Protein AF-A0A1Y3WA73-F1 (afdb_monomer_lite)

Radius of gyration: 15.44 Å; chains: 1; bounding box: 28×52×34 Å

Foldseek 3Di:
DVVLLVVLCVVVVHDDCPCSVVLVVLLVVQQVVLVVLQFADDCVDPLSVVLSSLSCQQPPDDDPCNVVSVVVSVVSSVCRSVVCPRRDDPPPPPPDDDDD

pLDDT: mean 89.35, std 15.12, range [42.94, 98.62]

Sequence (100 aa):
MDAYIEKLRKRLRKSYDTFDDEIADLIEACKKDLEQSGVYGDLSDPLYFQAVVLYEKAYFGDNEDMEKIEKAYQSLKTSMALSGDYNGQKQSTDTNKADI

Secondary structure (DSSP, 8-state):
-HHHHHHHHHHHT----TTHHHHHHHHHHHHHHHHHTT----TTSHHHHHHHHHH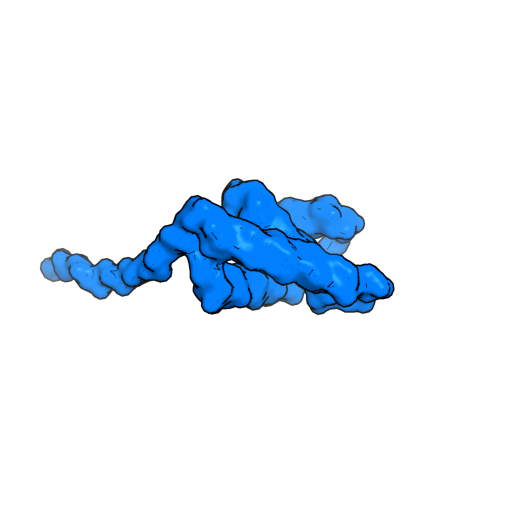HHHHSS--TTHHHHHHHHHHHHHHHHHHSTT--------------

Structure (mmCIF, N/CA/C/O backbone):
data_AF-A0A1Y3WA73-F1
#
_entry.id   AF-A0A1Y3WA73-F1
#
loop_
_atom_site.group_PDB
_atom_site.id
_atom_site.type_symbol
_atom_site.label_atom_id
_atom_site.label_alt_id
_atom_site.label_comp_id
_atom_site.label_asym_id
_atom_site.label_entity_id
_atom_site.label_seq_id
_atom_site.pdbx_PDB_ins_code
_atom_site.Cartn_x
_atom_site.Cartn_y
_atom_site.Cartn_z
_atom_site.occupancy
_atom_site.B_iso_or_equiv
_atom_site.auth_seq_id
_atom_site.auth_comp_id
_atom_site.auth_asym_id
_atom_site.auth_atom_id
_atom_site.pdbx_PDB_model_num
ATOM 1 N N . MET A 1 1 ? -3.485 -14.364 -8.321 1.00 90.12 1 MET A N 1
ATOM 2 C CA . MET A 1 1 ? -2.416 -13.352 -8.248 1.00 90.12 1 MET A CA 1
ATOM 3 C C . MET A 1 1 ? -2.347 -12.571 -9.558 1.00 90.12 1 MET A C 1
ATOM 5 O O . MET A 1 1 ? -2.498 -11.359 -9.532 1.00 90.12 1 MET A O 1
ATOM 9 N N . ASP A 1 2 ? -2.276 -13.258 -10.695 1.00 93.44 2 ASP A N 1
ATOM 10 C CA . ASP A 1 2 ? -2.058 -12.702 -12.045 1.00 93.44 2 ASP A CA 1
ATOM 11 C C . ASP A 1 2 ? -2.975 -11.526 -12.420 1.00 93.44 2 ASP A C 1
ATOM 13 O O . ASP A 1 2 ? -2.502 -10.484 -12.862 1.00 93.44 2 ASP A O 1
ATOM 17 N N . ALA A 1 3 ? -4.284 -11.629 -12.158 1.00 95.06 3 ALA A N 1
ATOM 18 C CA . ALA A 1 3 ? -5.227 -10.537 -12.432 1.00 95.06 3 ALA A CA 1
ATOM 19 C C . ALA A 1 3 ? -4.906 -9.246 -11.647 1.00 95.06 3 ALA A C 1
ATOM 21 O O . ALA A 1 3 ? -5.150 -8.138 -12.129 1.00 95.06 3 ALA A O 1
ATOM 22 N N . TYR A 1 4 ? -4.353 -9.370 -10.436 1.00 95.75 4 TYR A N 1
ATOM 23 C CA . TYR A 1 4 ? -3.942 -8.224 -9.624 1.00 95.75 4 TYR A CA 1
ATOM 24 C C . TYR A 1 4 ? -2.604 -7.650 -10.080 1.00 95.75 4 TYR A C 1
ATOM 26 O O . TYR A 1 4 ? -2.472 -6.427 -10.085 1.00 95.75 4 TYR A O 1
ATOM 34 N N . ILE A 1 5 ? -1.673 -8.492 -10.536 1.00 95.75 5 ILE A N 1
ATOM 35 C CA . ILE A 1 5 ? -0.435 -8.051 -11.191 1.00 95.75 5 ILE A CA 1
ATOM 36 C C . ILE A 1 5 ? -0.778 -7.247 -12.450 1.00 95.75 5 ILE A C 1
ATOM 38 O O . ILE A 1 5 ? -0.330 -6.112 -12.597 1.00 95.75 5 ILE A O 1
ATOM 42 N N . GLU A 1 6 ? -1.659 -7.757 -13.314 1.00 95.75 6 GLU A N 1
ATOM 43 C CA . GLU A 1 6 ? -2.103 -7.044 -14.518 1.00 95.75 6 GLU A CA 1
ATOM 44 C C . GLU A 1 6 ? -2.782 -5.706 -14.167 1.00 95.75 6 GLU A C 1
ATOM 46 O O . GLU A 1 6 ? -2.481 -4.656 -14.750 1.00 95.75 6 GLU A O 1
ATOM 51 N N . LYS A 1 7 ? -3.687 -5.708 -13.179 1.00 95.50 7 LYS A N 1
ATOM 52 C CA . LYS A 1 7 ? -4.358 -4.493 -12.692 1.00 95.50 7 LYS A CA 1
ATOM 53 C C . LYS A 1 7 ? -3.351 -3.476 -12.148 1.00 95.50 7 LYS A C 1
ATOM 55 O O . LYS A 1 7 ? -3.493 -2.278 -12.409 1.00 95.50 7 LYS A O 1
ATOM 60 N N . LEU A 1 8 ? -2.346 -3.931 -11.407 1.00 94.81 8 LEU A N 1
ATOM 61 C CA . LEU A 1 8 ? -1.295 -3.090 -10.851 1.00 94.81 8 LEU A CA 1
ATOM 62 C C . LEU A 1 8 ? -0.396 -2.530 -11.957 1.00 94.81 8 LEU A C 1
ATOM 64 O O . LEU A 1 8 ? -0.208 -1.316 -12.006 1.00 94.81 8 LEU A O 1
ATOM 68 N N . ARG A 1 9 ? 0.043 -3.342 -12.923 1.00 93.19 9 ARG A N 1
ATOM 69 C CA . ARG A 1 9 ? 0.777 -2.869 -14.108 1.00 93.19 9 ARG A CA 1
ATOM 70 C C . ARG A 1 9 ? 0.038 -1.749 -14.830 1.00 93.19 9 ARG A C 1
ATOM 72 O O . ARG A 1 9 ? 0.622 -0.695 -15.089 1.00 93.19 9 ARG A O 1
ATOM 79 N N . LYS A 1 10 ? -1.273 -1.906 -15.051 1.00 93.81 10 LYS A N 1
ATOM 80 C CA . LYS A 1 10 ? -2.124 -0.851 -15.633 1.00 93.81 10 LYS A CA 1
ATOM 81 C C . LYS A 1 10 ? -2.142 0.422 -14.779 1.00 93.81 10 LYS A C 1
ATOM 83 O O . LYS A 1 10 ? -2.045 1.520 -15.326 1.00 93.81 10 LYS A O 1
ATOM 88 N N . ARG A 1 11 ? -2.215 0.312 -13.446 1.00 92.38 11 ARG A N 1
ATOM 89 C CA . ARG A 1 11 ? -2.138 1.464 -12.518 1.00 92.38 11 ARG A CA 1
ATOM 90 C C . ARG A 1 11 ? -0.778 2.161 -12.549 1.00 92.38 11 ARG A C 1
ATOM 92 O O . ARG A 1 11 ? -0.727 3.382 -12.391 1.00 92.38 11 ARG A O 1
ATOM 99 N N . LEU A 1 12 ? 0.292 1.399 -12.758 1.00 90.06 12 LEU A N 1
ATOM 100 C CA . LEU A 1 12 ? 1.667 1.881 -12.888 1.00 90.06 12 LEU A CA 1
ATOM 101 C C . LEU A 1 12 ? 2.008 2.338 -14.313 1.00 90.06 12 LEU A 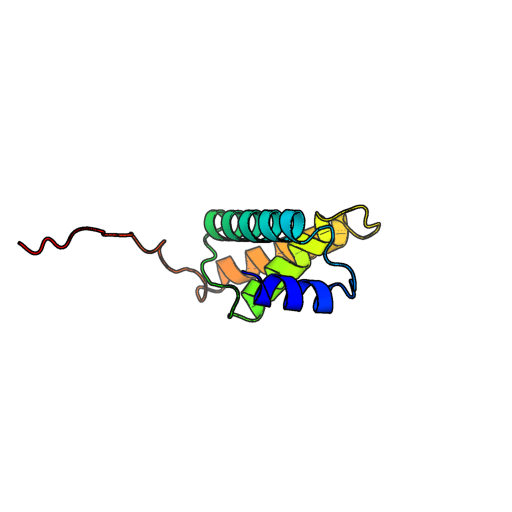C 1
ATOM 103 O O . LEU A 1 12 ? 3.076 2.900 -14.524 1.00 90.06 12 LEU A O 1
ATOM 107 N N . ARG A 1 13 ? 1.096 2.141 -15.278 1.00 90.06 13 ARG A N 1
ATOM 108 C CA . ARG A 1 13 ? 1.298 2.425 -16.709 1.00 90.06 13 ARG A CA 1
ATOM 109 C C . ARG A 1 13 ? 2.497 1.666 -17.302 1.00 90.06 13 ARG A C 1
ATOM 111 O O . ARG A 1 13 ? 3.139 2.156 -18.226 1.00 90.06 13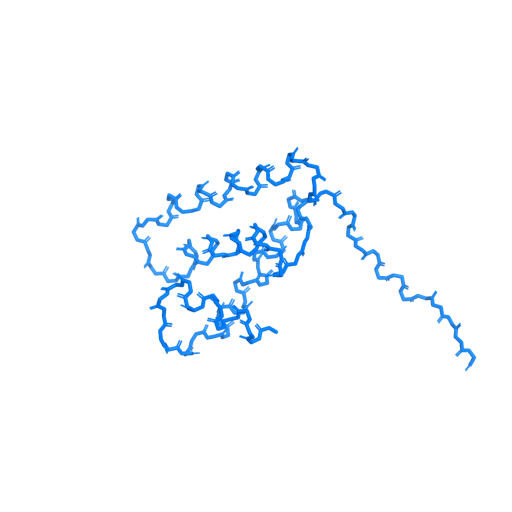 ARG A O 1
ATOM 118 N N . LYS A 1 14 ? 2.777 0.465 -16.782 1.00 87.56 14 LYS A N 1
ATOM 119 C CA . LYS A 1 14 ? 3.797 -0.462 -17.295 1.00 87.56 14 LYS A CA 1
ATOM 120 C C . LYS A 1 14 ? 3.155 -1.399 -18.327 1.00 87.56 14 LYS A C 1
ATOM 122 O O . LYS A 1 14 ? 2.076 -1.933 -18.074 1.00 87.56 14 LYS A O 1
ATOM 127 N N . SER A 1 15 ? 3.799 -1.589 -19.480 1.00 87.88 15 SER A N 1
ATOM 128 C CA . SER A 1 15 ? 3.298 -2.451 -20.569 1.00 87.88 15 SER A CA 1
ATOM 129 C C . SER A 1 15 ? 4.011 -3.801 -20.683 1.00 87.88 15 SER A C 1
ATOM 131 O O . SER A 1 15 ? 3.507 -4.686 -21.365 1.00 87.88 15 SER A O 1
ATOM 133 N N . TYR A 1 16 ? 5.1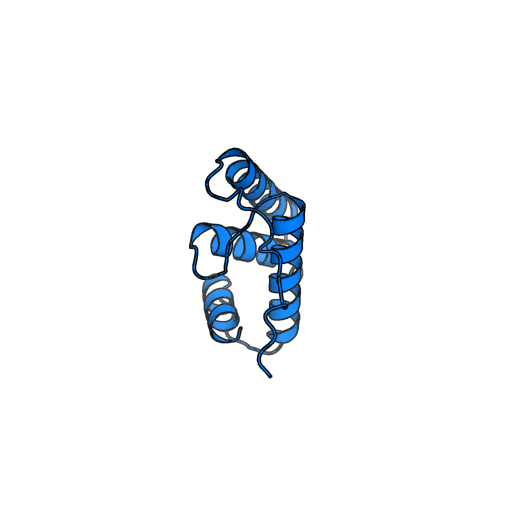72 -3.956 -20.047 1.00 88.12 16 TYR A N 1
ATOM 134 C CA . TYR A 1 16 ? 5.945 -5.200 -20.003 1.00 88.12 16 TYR A CA 1
ATOM 135 C C . TYR A 1 16 ? 5.554 -6.055 -18.787 1.00 88.12 16 TYR A C 1
ATOM 137 O O . TYR A 1 16 ? 4.932 -5.552 -17.852 1.00 88.12 16 TYR A O 1
ATOM 145 N N . ASP A 1 17 ? 5.907 -7.337 -18.814 1.00 91.12 17 ASP A N 1
ATOM 146 C CA . ASP A 1 17 ? 5.673 -8.353 -17.771 1.00 91.12 17 ASP A CA 1
ATOM 147 C C . ASP A 1 17 ? 6.975 -8.929 -17.188 1.00 91.12 17 ASP A C 1
ATOM 149 O O . ASP A 1 17 ? 6.947 -9.784 -16.311 1.00 91.12 17 ASP A O 1
ATOM 153 N N . THR A 1 18 ? 8.133 -8.428 -17.630 1.00 93.75 18 THR A N 1
ATOM 154 C CA . THR A 1 18 ? 9.471 -8.910 -17.238 1.00 93.75 18 THR A CA 1
ATOM 155 C C . THR A 1 18 ? 9.727 -8.890 -15.727 1.00 93.75 18 THR A C 1
ATOM 157 O O . THR A 1 18 ? 10.628 -9.573 -15.259 1.00 93.75 18 THR A O 1
ATOM 160 N N . PHE A 1 19 ? 8.938 -8.126 -14.969 1.00 91.75 19 PHE A N 1
ATOM 161 C CA . PHE A 1 19 ? 9.074 -7.966 -13.520 1.00 91.75 19 PHE A CA 1
ATOM 162 C C . PHE A 1 19 ? 7.823 -8.427 -12.761 1.00 91.75 19 PHE A C 1
ATOM 164 O O . PHE A 1 19 ? 7.607 -8.005 -11.630 1.00 91.75 19 PHE A O 1
ATOM 171 N N . ASP A 1 20 ? 6.966 -9.249 -13.374 1.00 94.56 20 ASP A N 1
ATOM 172 C CA . ASP A 1 20 ? 5.735 -9.719 -12.728 1.00 94.56 20 ASP A CA 1
ATOM 173 C C . ASP A 1 20 ? 6.032 -10.516 -11.437 1.00 94.56 20 ASP A C 1
ATOM 175 O O . ASP A 1 20 ? 5.276 -10.391 -10.475 1.00 94.56 20 ASP A O 1
ATOM 179 N N . ASP A 1 21 ? 7.161 -11.235 -11.371 1.00 95.25 21 ASP A N 1
ATOM 180 C CA . ASP A 1 21 ? 7.617 -11.934 -10.157 1.00 95.25 21 ASP A CA 1
ATOM 181 C C . ASP A 1 21 ? 7.999 -10.954 -9.030 1.00 95.25 21 ASP A C 1
ATOM 183 O O . ASP A 1 21 ? 7.531 -11.091 -7.903 1.00 95.25 21 ASP A O 1
ATOM 187 N N . GLU A 1 22 ? 8.776 -9.908 -9.336 1.00 94.38 22 GLU A N 1
ATOM 188 C CA . GLU A 1 22 ? 9.137 -8.857 -8.367 1.00 94.38 22 GLU A CA 1
ATOM 189 C C . GLU A 1 22 ? 7.894 -8.103 -7.873 1.00 94.38 22 GLU A C 1
ATOM 191 O O . GLU A 1 22 ? 7.755 -7.815 -6.683 1.00 94.38 22 GLU A O 1
ATOM 196 N N . ILE A 1 23 ? 6.945 -7.844 -8.779 1.00 94.56 23 ILE A N 1
ATOM 197 C CA . ILE A 1 23 ? 5.656 -7.246 -8.433 1.00 94.56 23 ILE A CA 1
ATOM 198 C C . ILE A 1 23 ? 4.872 -8.158 -7.480 1.00 94.56 23 ILE A C 1
ATOM 200 O O . ILE A 1 23 ? 4.261 -7.678 -6.522 1.00 94.56 23 ILE A O 1
ATOM 204 N N . ALA A 1 24 ? 4.866 -9.471 -7.721 1.00 96.50 24 ALA A N 1
ATOM 205 C CA . ALA A 1 24 ? 4.214 -10.429 -6.834 1.00 96.50 24 ALA A CA 1
ATOM 206 C C . ALA A 1 24 ? 4.842 -10.413 -5.430 1.00 96.50 24 ALA A C 1
ATOM 208 O O . ALA A 1 24 ? 4.110 -10.367 -4.436 1.00 96.50 24 ALA A O 1
ATOM 209 N N . ASP A 1 25 ? 6.173 -10.375 -5.350 1.00 97.38 25 ASP A N 1
ATOM 210 C CA . ASP A 1 25 ? 6.913 -10.309 -4.088 1.00 97.38 25 ASP A CA 1
ATOM 211 C C . ASP A 1 25 ?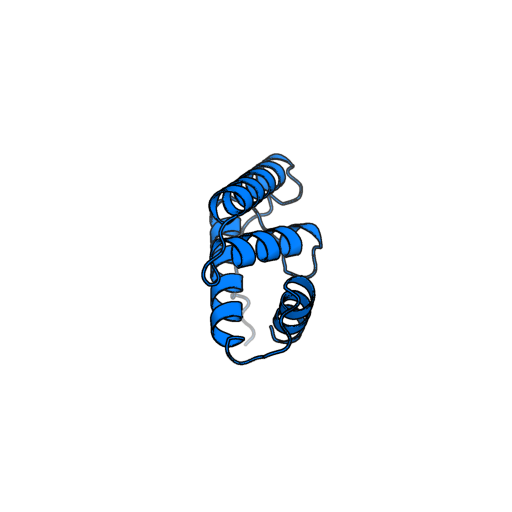 6.605 -9.019 -3.313 1.00 97.38 25 ASP A C 1
ATOM 213 O O . ASP A 1 25 ? 6.343 -9.062 -2.106 1.00 97.38 25 ASP A O 1
ATOM 217 N N . LEU A 1 26 ? 6.542 -7.871 -3.994 1.00 96.94 26 LEU A N 1
ATOM 218 C CA . LEU A 1 26 ? 6.190 -6.589 -3.374 1.00 96.94 26 LEU A CA 1
ATOM 219 C C . LEU A 1 26 ? 4.725 -6.526 -2.920 1.00 96.94 26 LEU A C 1
ATOM 221 O O . LEU A 1 26 ? 4.433 -5.934 -1.875 1.00 96.94 26 LEU A O 1
ATOM 225 N N . ILE A 1 27 ? 3.797 -7.167 -3.641 1.00 97.75 27 ILE A N 1
ATOM 226 C CA . ILE A 1 27 ? 2.406 -7.325 -3.185 1.00 97.75 27 ILE A CA 1
ATOM 227 C C . ILE A 1 27 ? 2.370 -8.100 -1.862 1.00 97.75 27 ILE A C 1
ATOM 229 O O . ILE A 1 27 ? 1.695 -7.673 -0.919 1.00 97.75 27 ILE A O 1
ATOM 233 N N . GLU A 1 28 ? 3.082 -9.224 -1.766 1.00 98.12 28 GLU A N 1
ATOM 234 C CA . GLU A 1 28 ? 3.109 -10.034 -0.543 1.00 98.12 28 GLU A CA 1
ATOM 235 C C . GLU A 1 28 ? 3.824 -9.320 0.614 1.00 98.12 28 GLU A C 1
ATOM 237 O O . GLU A 1 28 ? 3.337 -9.363 1.750 1.00 98.12 28 GLU A O 1
ATOM 242 N N . ALA A 1 29 ? 4.903 -8.582 0.338 1.00 98.31 29 ALA A N 1
ATOM 243 C CA . ALA A 1 29 ? 5.572 -7.732 1.323 1.00 98.31 29 ALA A CA 1
ATOM 244 C C . ALA A 1 29 ? 4.628 -6.651 1.875 1.00 98.31 29 ALA A C 1
ATOM 246 O O . ALA A 1 29 ? 4.500 -6.500 3.093 1.00 98.31 29 ALA A O 1
ATOM 247 N N . CYS A 1 30 ? 3.890 -5.959 0.999 1.00 98.44 30 CYS A N 1
ATOM 248 C CA . CYS A 1 30 ? 2.914 -4.950 1.407 1.00 98.44 30 CYS A CA 1
ATOM 249 C C . CYS A 1 30 ? 1.796 -5.551 2.268 1.00 98.44 30 CYS A C 1
ATOM 251 O O . CYS A 1 30 ? 1.456 -5.002 3.317 1.00 98.44 30 CYS A O 1
ATOM 253 N N . LYS A 1 31 ? 1.248 -6.707 1.868 1.00 97.94 31 LYS A N 1
ATOM 254 C CA . LYS A 1 31 ? 0.221 -7.416 2.649 1.00 97.94 31 LYS A CA 1
ATOM 255 C C . LYS A 1 31 ? 0.710 -7.732 4.061 1.00 97.94 31 LYS A C 1
ATOM 257 O O . LYS A 1 31 ? -0.041 -7.555 5.018 1.00 97.94 31 LYS A O 1
ATOM 262 N N . LYS A 1 32 ? 1.967 -8.166 4.200 1.00 98.19 32 LYS A N 1
ATOM 263 C CA . LYS A 1 32 ? 2.574 -8.450 5.506 1.00 98.19 32 LYS A CA 1
ATOM 264 C C . LYS A 1 32 ? 2.817 -7.198 6.341 1.00 98.19 32 LYS A C 1
ATOM 266 O O . LYS A 1 32 ? 2.581 -7.251 7.545 1.00 98.19 32 LYS A O 1
ATOM 271 N N . ASP A 1 33 ? 3.225 -6.085 5.740 1.00 98.19 33 ASP A N 1
ATOM 272 C CA . ASP A 1 33 ? 3.380 -4.812 6.459 1.00 98.19 33 ASP A CA 1
ATOM 273 C C . ASP A 1 33 ? 2.035 -4.265 6.975 1.00 98.19 33 ASP A C 1
ATOM 275 O O . ASP A 1 33 ? 1.927 -3.820 8.125 1.00 98.19 33 ASP A O 1
ATOM 279 N N . LEU A 1 34 ? 0.980 -4.370 6.159 1.00 97.50 34 LEU A N 1
ATOM 280 C CA . LEU A 1 34 ? -0.389 -4.033 6.561 1.00 97.50 34 LEU A CA 1
ATOM 281 C C . LEU A 1 34 ? -0.854 -4.922 7.724 1.00 97.50 34 LEU A C 1
ATOM 283 O O . LEU A 1 34 ? -1.304 -4.399 8.743 1.00 97.50 34 LEU A O 1
ATOM 287 N N . GLU A 1 35 ? -0.650 -6.240 7.626 1.00 96.50 35 GLU A N 1
ATOM 288 C CA . GLU A 1 35 ? -0.981 -7.204 8.686 1.00 96.50 35 GLU A CA 1
ATOM 289 C C . GLU A 1 35 ? -0.258 -6.878 10.006 1.00 96.50 35 GLU A C 1
ATOM 291 O O . GLU A 1 35 ? -0.888 -6.842 11.065 1.00 96.50 35 GLU A O 1
ATOM 296 N N . GLN A 1 36 ? 1.046 -6.576 9.956 1.00 95.75 36 GLN A N 1
ATOM 297 C CA . GLN A 1 36 ? 1.831 -6.161 11.131 1.00 95.75 36 GLN A CA 1
ATOM 298 C C . GLN A 1 36 ? 1.320 -4.858 11.754 1.00 95.75 36 GLN A C 1
ATOM 300 O O . GLN A 1 36 ? 1.430 -4.664 12.964 1.00 95.75 36 GLN A O 1
ATOM 305 N N . SER A 1 37 ? 0.730 -3.988 10.937 1.00 95.25 37 SER A N 1
ATOM 306 C CA . SER A 1 37 ? 0.135 -2.721 11.369 1.00 95.25 37 SER A CA 1
ATOM 307 C C . SER A 1 37 ? -1.324 -2.870 11.824 1.00 95.25 37 SER A C 1
ATOM 309 O O . SER A 1 37 ? -1.980 -1.869 12.105 1.00 95.25 37 SER A O 1
ATOM 311 N N . GLY A 1 38 ? -1.841 -4.102 11.898 1.00 95.00 38 GLY A N 1
ATOM 312 C CA . GLY A 1 38 ? -3.216 -4.393 12.306 1.00 95.00 38 GLY A CA 1
ATOM 313 C C . GLY A 1 38 ? -4.268 -4.127 11.227 1.00 95.00 38 GLY A C 1
ATOM 314 O O . GLY A 1 38 ? -5.452 -4.116 11.550 1.00 95.00 38 GLY A O 1
ATOM 315 N N . VAL A 1 39 ? -3.854 -3.923 9.973 1.00 96.69 39 VAL A N 1
ATOM 316 C CA . VAL A 1 39 ? -4.729 -3.682 8.820 1.00 96.69 39 VAL A CA 1
ATOM 317 C C . VAL A 1 39 ? -4.935 -4.990 8.065 1.00 96.69 39 VAL A C 1
ATOM 319 O O . VAL A 1 39 ? -4.026 -5.504 7.410 1.00 96.69 39 VAL A O 1
ATOM 322 N N . TYR A 1 40 ? -6.153 -5.514 8.123 1.00 95.38 40 TYR A N 1
ATOM 323 C CA . TYR A 1 40 ? -6.537 -6.764 7.476 1.00 95.38 40 TYR A CA 1
ATOM 324 C C . TYR A 1 40 ? -7.510 -6.495 6.329 1.00 95.38 40 TYR A C 1
ATOM 326 O O . TYR A 1 40 ? -8.370 -5.622 6.411 1.00 95.38 40 TYR A O 1
ATOM 334 N N . GLY A 1 41 ? -7.357 -7.241 5.239 1.00 93.62 41 GLY A N 1
ATOM 335 C CA . GLY A 1 41 ? -8.147 -7.077 4.024 1.00 93.62 41 GLY A CA 1
ATOM 336 C C . GLY A 1 41 ? -7.567 -7.892 2.875 1.00 93.62 41 GLY A C 1
ATOM 337 O O . GLY A 1 41 ? -6.669 -8.716 3.073 1.00 93.62 41 GLY A O 1
ATOM 338 N N . ASP A 1 42 ? -8.077 -7.658 1.671 1.00 94.50 42 ASP A N 1
ATOM 339 C CA . ASP A 1 42 ? -7.618 -8.331 0.462 1.00 94.50 42 ASP A CA 1
ATOM 340 C C . ASP A 1 42 ? -7.582 -7.383 -0.749 1.00 94.50 42 ASP A C 1
ATOM 342 O O . ASP A 1 42 ? -8.045 -6.246 -0.705 1.00 94.50 42 ASP A O 1
ATOM 346 N N . LEU A 1 43 ? -7.006 -7.852 -1.859 1.00 96.38 43 LEU A N 1
ATOM 347 C CA . LEU A 1 43 ? -6.780 -7.049 -3.068 1.00 96.38 43 LEU A CA 1
ATOM 348 C C . LEU A 1 43 ? -8.070 -6.672 -3.830 1.00 96.38 43 LEU A C 1
ATOM 350 O O . LEU A 1 43 ? -8.006 -5.877 -4.778 1.00 96.38 43 LEU A O 1
ATOM 354 N N . SER A 1 44 ? -9.221 -7.241 -3.462 1.00 95.81 44 SER A N 1
ATOM 355 C CA . SER A 1 44 ? -10.524 -6.844 -4.000 1.00 95.81 44 SER A CA 1
ATOM 356 C C . SER A 1 44 ? -11.025 -5.542 -3.369 1.00 95.81 44 SER A C 1
ATOM 358 O O . SER A 1 44 ? -11.727 -4.785 -4.047 1.00 95.81 44 SER A O 1
ATOM 360 N N . ASP A 1 45 ? -10.594 -5.231 -2.139 1.00 96.00 45 ASP A N 1
ATOM 361 C CA . ASP A 1 45 ? -10.894 -3.964 -1.481 1.00 96.00 45 ASP A CA 1
ATOM 362 C C . ASP A 1 45 ? -10.158 -2.797 -2.180 1.00 96.00 45 ASP A C 1
ATOM 364 O O . ASP A 1 45 ? -8.931 -2.832 -2.359 1.00 96.00 45 ASP A O 1
ATOM 368 N N . PRO A 1 46 ? -10.876 -1.737 -2.602 1.00 96.25 46 PRO A N 1
ATOM 369 C CA . PRO A 1 46 ? -10.268 -0.630 -3.330 1.00 96.25 46 PRO A CA 1
ATOM 370 C C . PRO A 1 46 ? -9.183 0.127 -2.554 1.00 96.25 46 PRO A C 1
ATOM 372 O O . PRO A 1 46 ? -8.224 0.597 -3.176 1.00 96.25 46 PRO A O 1
ATOM 375 N N . LEU A 1 47 ? -9.326 0.276 -1.234 1.00 97.06 47 LEU A N 1
ATOM 376 C CA . LEU A 1 47 ? -8.409 1.047 -0.397 1.00 97.06 47 LEU A CA 1
ATOM 377 C C . LEU A 1 47 ? -7.186 0.212 -0.004 1.00 97.06 47 LEU A C 1
ATOM 379 O O . LEU A 1 47 ? -6.061 0.707 -0.074 1.00 97.06 47 LEU A O 1
ATOM 383 N N . TYR A 1 48 ? -7.387 -1.069 0.295 1.00 97.62 48 TYR A N 1
ATOM 384 C CA . TYR A 1 48 ? -6.315 -2.041 0.492 1.00 97.62 48 TYR A CA 1
ATOM 385 C C . TYR A 1 48 ? -5.451 -2.157 -0.770 1.00 97.62 48 TYR A C 1
ATOM 387 O O . TYR A 1 48 ? -4.226 -2.033 -0.717 1.00 97.62 48 TYR A O 1
ATOM 395 N N . PHE A 1 49 ? -6.077 -2.274 -1.946 1.00 98.00 49 PHE A N 1
ATOM 396 C CA . PHE A 1 49 ? -5.352 -2.261 -3.217 1.00 98.00 49 PHE A CA 1
ATOM 397 C C . PHE A 1 49 ? -4.638 -0.923 -3.474 1.00 98.00 49 PHE A C 1
ATOM 399 O O . PHE A 1 49 ? -3.558 -0.897 -4.062 1.00 98.00 49 PHE A O 1
ATOM 406 N N . GLN A 1 50 ? -5.203 0.203 -3.029 1.00 98.25 50 GLN A N 1
ATOM 407 C CA . GLN A 1 50 ? -4.537 1.504 -3.125 1.00 98.25 50 GLN A CA 1
ATOM 408 C C . GLN A 1 50 ? -3.274 1.574 -2.252 1.00 98.25 50 GLN A C 1
ATOM 410 O O . GLN A 1 50 ? -2.287 2.167 -2.692 1.00 98.25 50 GLN A O 1
ATOM 415 N N . ALA A 1 51 ? -3.271 0.956 -1.068 1.00 98.44 51 ALA A N 1
ATOM 416 C CA . ALA A 1 51 ? -2.075 0.843 -0.235 1.00 98.44 51 ALA A CA 1
ATOM 417 C C . ALA A 1 51 ? -0.969 0.050 -0.953 1.00 98.44 51 ALA A C 1
ATOM 419 O O . ALA A 1 51 ? 0.164 0.521 -1.022 1.00 98.44 51 ALA A O 1
ATOM 420 N N . VAL A 1 52 ? -1.324 -1.065 -1.600 1.00 98.19 52 VAL A N 1
ATOM 421 C CA . VAL A 1 52 ? -0.399 -1.858 -2.431 1.00 98.19 52 VAL A CA 1
ATOM 422 C C . VAL A 1 52 ? 0.174 -1.040 -3.589 1.00 98.19 52 VAL A C 1
ATOM 424 O O . VAL A 1 52 ? 1.380 -1.053 -3.805 1.00 98.19 52 VAL A O 1
ATOM 427 N N . VAL A 1 53 ? -0.650 -0.258 -4.299 1.00 97.56 53 VAL A N 1
ATOM 428 C CA . VAL A 1 53 ? -0.175 0.624 -5.385 1.00 97.56 53 VAL A CA 1
ATOM 429 C C . VAL A 1 53 ? 0.843 1.654 -4.883 1.00 97.56 53 VAL A C 1
ATOM 431 O O . VAL A 1 53 ? 1.789 1.967 -5.604 1.00 97.56 53 VAL A O 1
ATOM 434 N N . LEU A 1 54 ? 0.638 2.230 -3.694 1.00 97.94 54 LEU A N 1
ATOM 435 C CA . LEU A 1 54 ? 1.580 3.195 -3.120 1.00 97.94 54 LEU A CA 1
ATOM 436 C C . LEU A 1 54 ? 2.881 2.516 -2.688 1.00 97.94 54 LEU A C 1
ATOM 438 O O . LEU A 1 54 ? 3.945 3.049 -2.978 1.00 97.94 54 LEU A O 1
ATOM 442 N N . TYR A 1 55 ? 2.790 1.344 -2.060 1.00 97.88 55 TYR A N 1
ATOM 443 C CA . TYR A 1 55 ? 3.951 0.554 -1.655 1.00 97.88 55 TYR A CA 1
ATOM 444 C C . TYR A 1 55 ? 4.833 0.214 -2.860 1.00 97.88 55 TYR A C 1
ATOM 446 O O . TYR A 1 55 ? 6.012 0.538 -2.884 1.00 97.88 55 TYR A O 1
ATOM 454 N N . GLU A 1 56 ? 4.237 -0.323 -3.921 1.00 96.44 56 GLU A N 1
ATOM 455 C CA . GLU A 1 56 ? 4.945 -0.624 -5.166 1.00 96.44 56 GLU A CA 1
ATOM 456 C C . GLU A 1 56 ? 5.621 0.597 -5.776 1.00 96.44 56 GLU A C 1
ATOM 458 O O . GLU A 1 56 ? 6.789 0.554 -6.129 1.00 96.44 56 GLU A O 1
ATOM 463 N N . LYS A 1 57 ? 4.929 1.736 -5.844 1.00 94.62 57 LYS A N 1
ATOM 464 C CA . LYS A 1 57 ? 5.526 2.966 -6.380 1.00 94.62 57 LYS A CA 1
ATOM 465 C C . LYS A 1 57 ? 6.684 3.513 -5.549 1.00 94.62 57 LYS A C 1
ATOM 467 O O . LYS A 1 57 ? 7.467 4.291 -6.091 1.00 94.62 57 LYS A O 1
ATOM 472 N N . ALA A 1 58 ? 6.715 3.204 -4.255 1.00 95.94 58 ALA A N 1
ATOM 473 C CA . ALA A 1 58 ? 7.799 3.600 -3.374 1.00 95.94 58 ALA A CA 1
ATOM 474 C C . ALA A 1 58 ? 8.990 2.645 -3.510 1.00 95.94 58 ALA A C 1
ATOM 476 O O . ALA A 1 58 ? 10.110 3.117 -3.591 1.00 95.94 58 ALA A O 1
ATOM 477 N N . TYR A 1 59 ? 8.763 1.331 -3.563 1.00 94.38 59 TYR A N 1
ATOM 478 C CA . TYR A 1 59 ? 9.842 0.344 -3.428 1.00 94.38 59 TYR A CA 1
ATOM 479 C C . TYR A 1 59 ? 10.238 -0.373 -4.729 1.00 94.38 59 TYR A C 1
ATOM 481 O O . TYR A 1 59 ? 11.245 -1.074 -4.734 1.00 94.38 59 TYR A O 1
ATOM 489 N N . PHE A 1 60 ? 9.487 -0.212 -5.822 1.00 91.75 60 PHE A N 1
ATOM 490 C CA . PHE A 1 60 ? 9.844 -0.763 -7.130 1.00 91.75 60 PHE A CA 1
ATOM 491 C C . PHE A 1 60 ? 10.707 0.218 -7.928 1.00 91.75 60 PHE A C 1
ATOM 493 O O . PHE A 1 60 ? 10.227 1.282 -8.340 1.00 91.75 60 PHE A O 1
ATOM 500 N N . GLY A 1 61 ? 11.925 -0.209 -8.264 1.00 87.00 61 GLY A N 1
ATOM 501 C CA . GLY A 1 61 ? 12.863 0.556 -9.088 1.00 87.00 61 GLY A CA 1
ATOM 502 C C . GLY A 1 61 ? 13.225 1.926 -8.502 1.00 87.00 61 GLY A C 1
ATOM 503 O O . GLY A 1 61 ? 12.953 2.223 -7.342 1.00 87.00 61 GLY A O 1
ATOM 504 N N . ASP A 1 62 ? 13.831 2.777 -9.330 1.00 85.56 62 ASP A N 1
ATOM 505 C CA . ASP A 1 62 ? 14.203 4.133 -8.927 1.00 85.56 62 ASP A CA 1
ATOM 506 C C . ASP A 1 62 ? 13.064 5.121 -9.213 1.00 85.56 62 ASP A C 1
ATOM 508 O O . ASP A 1 62 ? 12.597 5.259 -10.349 1.00 85.56 62 ASP A O 1
ATOM 512 N N . ASN A 1 63 ? 12.628 5.840 -8.178 1.00 85.69 63 ASN A N 1
ATOM 513 C CA . ASN A 1 63 ? 11.603 6.873 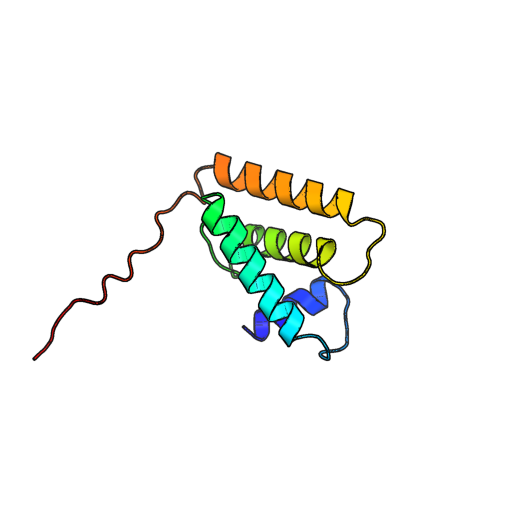-8.272 1.00 85.69 63 ASN A CA 1
ATOM 514 C C . ASN A 1 63 ? 12.019 8.113 -7.469 1.00 85.69 63 ASN A C 1
ATOM 516 O O . ASN A 1 63 ? 12.196 8.041 -6.256 1.00 85.69 63 ASN A O 1
ATOM 520 N N . GLU A 1 64 ? 12.120 9.268 -8.133 1.00 91.31 64 GLU A N 1
ATOM 521 C CA . GLU A 1 64 ? 12.499 10.544 -7.501 1.00 91.31 64 GLU A CA 1
ATOM 522 C C . GLU A 1 64 ? 11.517 10.979 -6.397 1.00 91.31 64 GLU A C 1
ATOM 524 O O . GLU A 1 64 ? 11.900 11.665 -5.452 1.00 91.31 64 GLU A O 1
ATOM 529 N N . ASP A 1 65 ? 10.256 10.544 -6.482 1.00 93.75 65 ASP A N 1
ATOM 530 C CA . ASP A 1 65 ? 9.205 10.833 -5.502 1.00 93.75 65 ASP A CA 1
ATOM 531 C C . ASP A 1 65 ? 9.061 9.730 -4.425 1.00 93.75 65 ASP A C 1
ATOM 533 O O . ASP A 1 65 ? 8.073 9.736 -3.680 1.00 93.75 65 ASP A O 1
ATOM 537 N N . MET A 1 66 ? 10.002 8.778 -4.322 1.00 94.81 66 MET A N 1
ATOM 538 C CA . MET A 1 66 ? 9.918 7.617 -3.416 1.00 94.81 66 MET A CA 1
ATOM 539 C C . MET A 1 66 ? 9.538 8.008 -1.982 1.00 94.81 66 MET A C 1
ATOM 541 O O . MET A 1 66 ? 8.530 7.523 -1.472 1.00 94.81 66 MET A O 1
ATOM 545 N N . GLU A 1 67 ? 10.262 8.940 -1.356 1.00 95.56 67 GLU A N 1
ATOM 546 C CA . GLU A 1 67 ? 10.005 9.360 0.033 1.00 95.56 67 GLU A CA 1
ATOM 547 C C . GLU A 1 67 ? 8.600 9.961 0.216 1.00 95.56 67 GLU A C 1
ATOM 549 O O . GLU A 1 67 ? 7.910 9.739 1.217 1.00 95.56 67 GLU A O 1
ATOM 554 N N . LYS A 1 68 ? 8.134 10.729 -0.774 1.00 97.75 68 LYS A N 1
ATOM 555 C CA . LYS A 1 68 ? 6.802 11.346 -0.754 1.00 97.75 68 LYS A CA 1
ATOM 556 C C . LYS A 1 68 ? 5.705 10.290 -0.866 1.00 97.75 68 LYS A C 1
ATOM 558 O O . LYS A 1 68 ? 4.662 10.412 -0.216 1.00 97.75 68 LYS A O 1
ATOM 563 N N . ILE A 1 69 ? 5.920 9.275 -1.693 1.00 97.56 69 ILE A N 1
ATOM 564 C CA . ILE A 1 69 ? 4.977 8.176 -1.904 1.00 97.56 69 ILE A CA 1
ATOM 565 C C . ILE A 1 69 ? 4.970 7.243 -0.694 1.00 97.56 69 ILE A C 1
ATOM 567 O O . ILE A 1 69 ? 3.889 6.874 -0.237 1.00 97.56 69 ILE A O 1
ATOM 571 N N . GLU A 1 70 ? 6.134 6.944 -0.120 1.00 97.69 70 GLU A N 1
ATOM 572 C CA . GLU A 1 70 ? 6.254 6.214 1.141 1.00 97.69 70 GLU A CA 1
ATOM 573 C C . GLU A 1 70 ? 5.482 6.938 2.248 1.00 97.69 70 GLU A C 1
ATOM 575 O O . GLU A 1 70 ? 4.650 6.337 2.928 1.00 97.69 70 GLU A O 1
ATOM 580 N N . LYS A 1 71 ? 5.638 8.260 2.374 1.00 98.44 71 LYS A N 1
ATOM 581 C CA . LYS A 1 71 ? 4.855 9.050 3.334 1.00 98.44 71 LYS A CA 1
ATOM 582 C C . LYS A 1 71 ? 3.345 8.946 3.089 1.00 98.44 71 LYS A C 1
ATOM 584 O O . LYS A 1 71 ? 2.571 8.868 4.049 1.00 98.44 71 LYS A O 1
ATOM 589 N N . ALA A 1 72 ? 2.907 8.940 1.829 1.00 98.50 72 ALA A N 1
ATOM 590 C CA . ALA A 1 72 ? 1.498 8.751 1.486 1.00 98.50 72 ALA A CA 1
ATOM 591 C C . ALA A 1 72 ? 1.001 7.344 1.862 1.00 98.50 72 ALA A C 1
ATOM 593 O O . ALA A 1 72 ? -0.088 7.221 2.425 1.00 98.50 72 ALA A O 1
ATOM 594 N N . TYR A 1 73 ? 1.808 6.307 1.618 1.00 98.62 73 TYR A N 1
ATOM 595 C CA . TYR A 1 73 ? 1.534 4.935 2.048 1.00 98.62 73 TYR A CA 1
ATOM 596 C C . TYR A 1 73 ? 1.382 4.846 3.571 1.00 98.62 73 TYR A C 1
ATOM 598 O O . TYR A 1 73 ? 0.350 4.384 4.055 1.00 98.62 73 TYR A O 1
ATOM 606 N N . GLN A 1 74 ? 2.351 5.368 4.330 1.00 98.50 74 GLN A N 1
ATOM 607 C CA . GLN A 1 74 ? 2.314 5.357 5.796 1.00 98.50 74 GLN A CA 1
ATOM 608 C C . GLN A 1 74 ? 1.096 6.114 6.349 1.00 98.50 74 GLN A C 1
ATOM 610 O O . GLN A 1 74 ? 0.449 5.653 7.292 1.00 98.50 74 GLN A O 1
ATOM 615 N N . SER A 1 75 ? 0.731 7.248 5.738 1.00 98.44 75 SER A N 1
ATOM 616 C CA . SER A 1 75 ? -0.460 8.020 6.130 1.00 98.44 75 SER A CA 1
ATOM 617 C C . SER A 1 75 ? -1.755 7.240 5.885 1.00 98.44 75 SER A C 1
ATOM 619 O O . SER A 1 75 ? -2.647 7.232 6.738 1.00 98.44 75 SER A O 1
ATOM 621 N N . LEU A 1 76 ? -1.857 6.558 4.738 1.00 98.44 76 LEU A N 1
ATOM 622 C CA . LEU A 1 76 ? -3.009 5.721 4.408 1.00 98.44 76 LEU A CA 1
ATOM 623 C C . LEU A 1 76 ? -3.107 4.525 5.359 1.00 98.44 76 LEU A C 1
ATOM 625 O O . LEU A 1 76 ? -4.155 4.327 5.967 1.00 98.44 76 LEU A O 1
ATOM 629 N N . LYS A 1 77 ? -2.007 3.789 5.550 1.00 97.94 77 LYS A N 1
ATOM 630 C CA . LYS A 1 77 ? -1.919 2.649 6.471 1.00 97.94 77 LYS A CA 1
ATOM 631 C C . LYS A 1 77 ? -2.341 3.028 7.890 1.00 97.94 77 LYS A C 1
ATOM 633 O O . LYS A 1 77 ? -3.157 2.339 8.494 1.00 97.94 77 LYS A O 1
ATOM 638 N N . THR A 1 78 ? -1.850 4.163 8.389 1.00 97.94 78 THR A N 1
ATOM 639 C CA . THR A 1 78 ? -2.233 4.697 9.705 1.00 97.94 78 THR A CA 1
ATOM 640 C C . THR A 1 78 ? -3.728 5.002 9.765 1.00 97.94 78 THR A C 1
ATOM 642 O O . THR A 1 78 ? -4.397 4.630 10.723 1.00 97.94 78 THR A O 1
ATOM 645 N N . SER A 1 79 ? -4.279 5.640 8.730 1.00 97.44 79 SER A N 1
ATOM 646 C CA . SER A 1 79 ? -5.713 5.954 8.672 1.00 97.44 79 SER A CA 1
ATOM 647 C C . SER A 1 79 ? -6.574 4.688 8.650 1.00 97.44 79 SER A C 1
ATOM 649 O O . SER A 1 79 ? -7.580 4.624 9.352 1.00 97.44 79 SER A O 1
ATOM 651 N N . MET A 1 80 ? -6.159 3.662 7.900 1.00 97.00 80 MET A N 1
ATOM 652 C CA . MET A 1 80 ? -6.832 2.360 7.860 1.00 97.00 80 MET A CA 1
ATOM 653 C C . MET A 1 80 ? -6.822 1.688 9.238 1.00 97.00 80 MET A C 1
ATOM 655 O O . MET A 1 80 ? -7.883 1.295 9.717 1.00 97.00 80 MET A O 1
ATOM 659 N N . ALA A 1 81 ? -5.671 1.647 9.917 1.00 95.62 81 ALA A N 1
ATOM 660 C CA . ALA A 1 81 ? -5.547 1.071 11.261 1.00 95.62 81 ALA A CA 1
ATOM 661 C C . ALA A 1 81 ? -6.399 1.810 12.315 1.00 95.62 81 ALA A C 1
ATOM 663 O O . ALA A 1 81 ? -6.940 1.202 13.240 1.00 95.62 81 ALA A O 1
ATOM 664 N N . LEU A 1 82 ? -6.545 3.132 12.179 1.00 95.56 82 LEU A N 1
ATOM 665 C CA . LEU A 1 82 ? -7.352 3.953 13.090 1.00 95.56 82 LEU A CA 1
ATOM 666 C C . LEU A 1 82 ? -8.856 3.906 12.794 1.00 95.56 82 LEU A C 1
ATOM 668 O O . LEU A 1 82 ? -9.649 4.206 13.683 1.00 95.56 82 LEU A O 1
ATOM 672 N N . SER A 1 83 ? -9.258 3.548 11.572 1.00 93.75 83 SER A N 1
ATOM 673 C CA . SER A 1 83 ? -10.670 3.553 11.165 1.00 93.75 83 SER A CA 1
ATOM 674 C C . SER A 1 83 ? -11.523 2.499 11.875 1.00 93.75 83 SER A C 1
ATOM 676 O O . SER A 1 83 ? -12.729 2.678 12.001 1.00 93.75 83 SER A O 1
ATOM 678 N N . GLY A 1 84 ? -10.919 1.403 12.343 1.00 86.94 84 GLY A N 1
ATOM 679 C CA . GLY A 1 84 ? -11.648 0.255 12.887 1.00 86.94 84 GLY A CA 1
ATOM 680 C C . GLY A 1 84 ? -12.180 -0.707 11.820 1.00 86.94 84 GLY A C 1
ATOM 681 O O . GLY A 1 84 ? -12.239 -1.903 12.087 1.00 86.94 84 GLY A O 1
ATOM 682 N N . ASP A 1 85 ? -12.470 -0.227 10.608 1.00 90.31 85 ASP A N 1
ATOM 683 C CA . ASP A 1 85 ? -13.033 -1.030 9.507 1.00 90.31 85 ASP A CA 1
ATOM 684 C C . ASP A 1 85 ? -12.087 -2.141 9.022 1.00 90.31 85 ASP A C 1
ATOM 686 O O . ASP A 1 85 ? -12.532 -3.181 8.542 1.00 90.31 85 ASP A O 1
ATOM 690 N N . TYR A 1 86 ? -10.777 -1.937 9.185 1.00 93.69 86 TYR A N 1
ATOM 691 C CA . TYR A 1 86 ? -9.733 -2.896 8.803 1.00 93.69 86 TYR A CA 1
ATOM 692 C C . TYR A 1 86 ? -9.157 -3.659 10.003 1.00 93.69 86 TYR A C 1
ATOM 694 O O . TYR A 1 86 ? -8.203 -4.426 9.854 1.00 93.69 86 TYR A O 1
ATOM 702 N N . ASN A 1 87 ? -9.732 -3.471 11.194 1.00 86.56 87 ASN A N 1
ATOM 703 C CA . ASN A 1 87 ? -9.272 -4.101 12.425 1.00 86.56 87 ASN A CA 1
ATOM 704 C C . ASN A 1 87 ? -10.046 -5.414 12.612 1.00 86.56 87 ASN A C 1
ATOM 706 O O . ASN A 1 87 ? -11.073 -5.461 13.282 1.00 86.56 87 ASN A O 1
ATOM 710 N N . GLY A 1 88 ? -9.576 -6.495 11.995 1.00 71.38 88 GLY A N 1
ATOM 711 C CA . GLY A 1 88 ? -10.232 -7.803 12.043 1.00 71.38 88 GLY A CA 1
ATOM 712 C C . GLY A 1 88 ? -9.212 -8.902 12.271 1.00 71.38 88 GLY A C 1
ATOM 713 O O . GLY A 1 88 ? -8.251 -9.006 11.525 1.00 71.38 88 GLY A O 1
ATOM 714 N N . GLN A 1 89 ? -9.396 -9.694 13.328 1.00 59.50 89 GLN A N 1
ATOM 715 C CA . GLN A 1 89 ? -8.447 -10.714 13.770 1.00 59.50 89 GLN A CA 1
ATOM 716 C C . GLN A 1 89 ? -7.964 -11.573 12.598 1.00 59.50 89 GLN A C 1
ATOM 718 O O . GLN A 1 89 ? -8.781 -12.116 11.854 1.00 59.50 89 GLN A O 1
ATOM 723 N N . LYS A 1 90 ? -6.634 -11.698 12.480 1.00 53.31 90 LYS A N 1
ATOM 724 C CA . LYS A 1 90 ? -5.930 -12.741 11.728 1.00 53.31 90 LYS A CA 1
ATOM 725 C C . LYS A 1 90 ? -6.800 -13.997 11.751 1.00 53.31 90 LYS A C 1
ATOM 727 O O . LYS A 1 90 ? -6.958 -14.562 12.831 1.00 53.31 90 LYS A O 1
ATOM 732 N N . GLN A 1 91 ? -7.438 -14.367 10.634 1.00 47.50 91 GLN A N 1
ATOM 733 C CA . GLN A 1 91 ? -8.274 -15.567 10.613 1.00 47.50 91 GLN A CA 1
ATOM 734 C C . GLN A 1 91 ? -7.387 -16.711 11.097 1.00 47.50 91 GLN A C 1
ATOM 736 O O . GLN A 1 91 ? -6.409 -17.062 10.433 1.00 47.50 91 GLN A O 1
ATOM 741 N N . SER A 1 92 ? -7.660 -17.223 12.299 1.00 46.41 92 SER A N 1
ATOM 742 C CA . SER A 1 92 ? -7.051 -18.450 12.771 1.00 46.41 92 SER A CA 1
ATOM 743 C C . SER A 1 92 ? -7.440 -19.500 11.747 1.00 46.41 92 SER A C 1
ATOM 745 O O . SER A 1 92 ? -8.615 -19.817 11.570 1.00 46.41 92 SER A O 1
ATOM 747 N N . THR A 1 93 ? -6.454 -19.998 11.007 1.00 42.94 93 THR A N 1
ATOM 748 C CA . THR A 1 93 ? -6.597 -21.237 10.256 1.00 42.94 93 THR A CA 1
ATOM 749 C C . THR A 1 93 ? -6.749 -22.354 11.283 1.00 42.94 93 THR A C 1
ATOM 751 O O . THR A 1 93 ? -5.788 -23.057 11.592 1.00 42.94 93 THR A O 1
ATOM 754 N N . ASP A 1 94 ? -7.943 -22.484 11.857 1.00 47.81 94 ASP A N 1
ATOM 755 C CA . ASP A 1 94 ? -8.358 -23.667 12.594 1.00 47.81 94 ASP A CA 1
ATOM 756 C C . ASP A 1 94 ? -8.612 -24.771 11.567 1.00 47.81 94 ASP A C 1
ATOM 758 O O . ASP A 1 94 ? -9.745 -25.141 11.259 1.00 47.81 94 ASP A O 1
ATOM 762 N N . THR A 1 95 ? -7.531 -25.325 11.016 1.00 47.25 95 THR A N 1
ATOM 763 C CA . THR A 1 95 ? -7.586 -26.642 10.389 1.00 47.25 95 THR A CA 1
ATOM 764 C C . THR A 1 95 ? -7.632 -27.673 11.507 1.00 47.25 95 THR A C 1
ATOM 766 O O . THR A 1 95 ? -6.657 -28.368 11.777 1.00 47.25 95 THR A O 1
ATOM 769 N N . ASN A 1 96 ? -8.770 -27.768 12.188 1.00 57.09 96 ASN A N 1
ATOM 770 C CA . ASN A 1 96 ? -9.156 -29.043 12.760 1.00 57.09 96 ASN A CA 1
ATOM 771 C C . ASN A 1 96 ? -10.675 -29.191 12.795 1.00 57.09 96 ASN A C 1
ATOM 773 O O . ASN A 1 96 ? -11.348 -28.818 13.755 1.00 57.09 96 ASN A O 1
ATOM 777 N N . LYS A 1 97 ? -11.205 -29.823 11.750 1.00 44.25 97 LYS A N 1
ATOM 778 C CA . LYS A 1 97 ? -12.329 -30.727 11.932 1.00 44.25 97 LYS A CA 1
ATOM 779 C C . LYS A 1 97 ? -12.004 -32.028 11.216 1.00 44.25 97 LYS A C 1
ATOM 781 O O . LYS A 1 97 ? -11.898 -32.077 9.996 1.00 44.25 97 LYS A O 1
ATOM 786 N N . ALA A 1 98 ? -11.753 -33.031 12.045 1.00 59.34 98 ALA A N 1
ATOM 787 C CA . ALA A 1 98 ? -11.707 -34.427 11.681 1.00 59.34 98 ALA A CA 1
ATOM 788 C C . ALA A 1 98 ? -13.001 -34.834 10.972 1.00 59.34 98 ALA A C 1
ATOM 790 O O . ALA A 1 98 ? -14.074 -34.468 11.440 1.00 59.34 98 ALA A O 1
ATOM 791 N N . ASP A 1 99 ? -12.868 -35.649 9.930 1.00 49.97 99 ASP A N 1
ATOM 792 C CA . ASP A 1 99 ? -13.879 -36.605 9.496 1.00 49.97 99 ASP A CA 1
ATOM 793 C C . ASP A 1 99 ? -13.139 -37.867 9.010 1.00 49.97 99 ASP A C 1
ATOM 795 O O . ASP A 1 99 ? -12.553 -37.871 7.933 1.00 49.97 99 ASP A O 1
ATOM 799 N N . ILE A 1 100 ? -13.141 -38.869 9.904 1.00 46.41 100 ILE A N 1
ATOM 800 C CA . ILE A 1 100 ? -13.247 -40.332 9.690 1.00 46.41 100 ILE A CA 1
ATOM 801 C C . ILE A 1 100 ? -12.192 -41.018 8.807 1.00 46.41 100 ILE A C 1
ATOM 803 O O . ILE A 1 100 ? -12.244 -40.905 7.565 1.00 46.41 100 ILE A O 1
#

=== Feature glossary ===
The features interleaved in this record are:

— What the protein is —

Sequence gives the chain of amino acids in standard one-letter code (A=alanine, C=cysteine, …, Y=tyrosine), read N→C. It is the only feature that is directly encoded by the gene; all structural features are derived from the folded form of this sequence.

Database cross-references. InterPro integrates a dozen domain/family signature databases into unified entries with residue-range hits. GO terms attach function/process/location labels with evidence codes. CATH codes position the fold in a four-level structural taxonomy. Organism is the NCBI-taxonomy species name.

— Where its atoms are —

Atomic coordinates in PDBx/mmCIF format — the same representation the Protein Data Bank distributes. Each line of the _atom_site loop places one backbone atom in Cartesian space (units: ångströms, origin: arbitrary).

The six renders are orthographic views along the three Cartesian axes in both directions. Representation (cartoon, sticks, or surface) and color scheme (sequence-rainbow or by-chain) vary across proteins so the training set covers all the common visualization conventions.

— Local backbone conformation —

Eight-state secondary structure (DSSP): H is the canonical α-helix, G the tighter 3₁₀-helix, I the wider π-helix; E/B are β-structure, T and S are turns and bends, and '-' is everything else. DSSP derives these from the pattern of main-chain N–H···O=C hydrogen bonds, not from the sequence.

P-SEA three-state annotation labels each residue as helix, strand, or coil based purely on the geometry of the Cα trace. It serves as a fallback when the full backbone (and thus DSSP) is unavailable.

The φ/ψ torsion pair specifies the backbone conformation at each residue. φ rotates about the N–Cα bond, ψ about the Cα–C bond. Steric clashes forbid most of the (φ, ψ) plane — the allowed regions (α-helix basin, β-sheet basin, left-handed helix) are the Ramachandran-allowed regions.

— Global shape and packing —

The geometric summary reports three shape descriptors. Rg (radius of gyration) measures how spread out the Cα atoms are about their centre of mass; compact globular proteins have small Rg, elongated or unfolded ones large. Cα contacts (<8 Å, |i−j|>4) count long-range residue pairs in spatial proximity — high for tightly packed folds, near zero for rods or random coil. The bounding-box extents give the protein's footprint along x, y, z in Å.

Solvent-accessible surface area (SASA) is the area in Å² traced out by the centre of a 1.4 Å probe sphere (a water molecule) rolled over the protein's van der Waals surface (Shrake–Rupley / Lee–Richards construction). Buried residues have near-zero SASA; fully exposed residues can exceed 200 Å². The total SASA scales roughly with the number of surface residues.

The contact map is a binary N×N matrix image: pixel (i, j) is dark where Cα_i and Cα_j are within 8 Å and |i−j|>4. Because the |i−j|>4 filter removes local helical contacts, off-diagonal stripes parallel to the main diagonal indicate parallel β-sheets; stripes perpendicular to it indicate antiparallel β-sheets. The Ramachandran plot scatters every residue's (φ, ψ) pair against the sterically allowed regions. The PAE heatmap renders the predicted-aligned-error matrix.

— Structural neighborhood —

3Di is Foldseek's structural alphabet. Each residue is assigned one of twenty discrete states based on how its Cα sits relative to its spatial (not sequential) neighbors. Aligning 3Di strings finds structural homologs roughly as well as full 3D superposition, but orders of magnitude faster.

Nearest PDB neighbors are the top structural matches found by Foldseek when searching this structure against the entire Protein Data Bank. Each hit reports a TM-score (0 to 1; >0.5 almost always implies the same fold) and an E-value. These are *structural* homologs — they may share no detectable sequence similarity.

— Confidence and disorder —

For AlphaFold models, the B-factor field carries pLDDT — the model's own estimate of local accuracy on a 0–100 scale. Regions with pLDDT<50 should be treated as essentially unmodeled; they often correspond to intrinsically disordered segments.

Crystallographic B-factors measure how much each atom's electron density is smeared out, in Å². They rise in mobile loops and surface residues and fall in the buried interior. In AlphaFold models this column is repurposed to hold pLDDT instead.

Predicted aligned error is AlphaFold's pairwise confidence. Unlike pLDDT (per-residue), PAE is per-residue-pair and captures whether two parts of the structure are correctly placed relative to each other. Units are ångströms of expected positional error.